Protein AF-A0A7R9MUU8-F1 (afdb_monomer_lite)

Radius of gyration: 15.74 Å; chains: 1; bounding box: 39×36×39 Å

InterPro domains:
  IPR001312 Hexokinase [PS51748] (1-94)
  IPR001312 Hexokinase [PTHR19443] (10-94)
  IPR019807 Hexokinase, binding site [PS00378] (13-38)
  IPR022672 Hexokinase, N-terminal [PF00349] (9-81)
  IPR043129 ATPase, nucleotide binding domain [SSF53067] (8-82)

Foldseek 3Di:
DDDPQPPPDQAEDEAADAADWDAPDFQWTAHCDDDPPDDDPPRHRDTVSVVVVVVQVVPPSHRYDYRGYDHPFVVQQVVVCVVPVPRDGGDDDD

Sequence (94 aa):
MTQRKVIQYRIPLGFTFSFPCKQEGLTSARLTQWTKGFKCSGVEGEDVVQLLRDAIDKRPDIDVDVMAIVNDTTGTLMSCALKNRECRVGLIIG

Organism: NCBI:txid334625

Secondary structure (DSSP, 8-state):
------TTSPEEEEEE--S-EEEEETTEEEE----TT---TTTTTSBHHHHHHHHHHT-TT--EEEEEEE-HHHHHHHHHHHH-TT--------

pLDDT: mean 91.57, std 12.51, range [39.38, 98.5]

Structure (mmCIF, N/CA/C/O backbone):
data_AF-A0A7R9MUU8-F1
#
_entry.id   AF-A0A7R9MUU8-F1
#
loop_
_atom_site.group_PDB
_atom_site.id
_atom_site.type_symbol
_atom_site.label_atom_id
_atom_site.label_alt_id
_atom_site.label_comp_id
_atom_site.label_asym_id
_atom_site.label_entity_id
_atom_site.label_seq_id
_atom_site.pdbx_PDB_ins_code
_atom_site.Cartn_x
_atom_site.Cartn_y
_atom_site.Cartn_z
_atom_site.occupancy
_atom_site.B_iso_or_equiv
_atom_site.auth_seq_id
_atom_site.auth_comp_id
_atom_site.auth_asym_id
_atom_site.auth_atom_id
_atom_site.pdbx_PDB_model_num
ATOM 1 N N . MET A 1 1 ? -16.194 24.092 -6.725 1.00 39.38 1 MET A N 1
ATOM 2 C CA . MET A 1 1 ? -15.380 22.861 -6.826 1.00 39.38 1 MET A CA 1
ATOM 3 C C . MET A 1 1 ? -16.328 21.695 -7.035 1.00 39.38 1 MET A C 1
ATOM 5 O O . MET A 1 1 ? -17.125 21.404 -6.154 1.00 39.38 1 MET A O 1
ATOM 9 N N . THR A 1 2 ? -16.339 21.112 -8.229 1.00 41.88 2 THR A N 1
ATOM 10 C CA . THR A 1 2 ? -17.301 20.072 -8.612 1.00 41.88 2 THR A C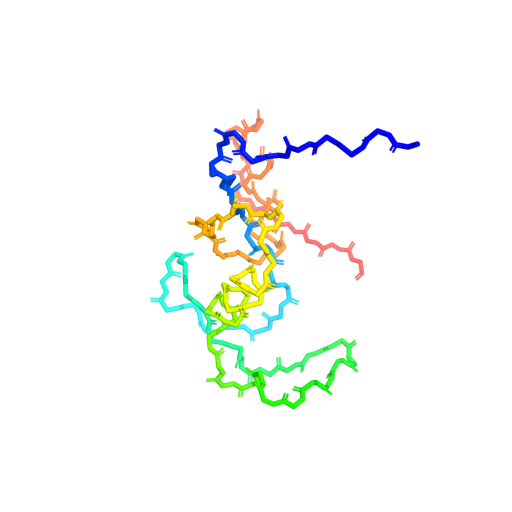A 1
ATOM 11 C C . THR A 1 2 ? -16.891 18.745 -7.975 1.00 41.88 2 THR A C 1
ATOM 13 O O . THR A 1 2 ? -15.910 18.138 -8.397 1.00 41.88 2 THR A O 1
ATOM 16 N N . GLN A 1 3 ? -17.615 18.314 -6.939 1.00 50.41 3 GLN A N 1
ATOM 17 C CA . GLN A 1 3 ? -17.503 16.977 -6.348 1.00 50.41 3 GLN A CA 1
ATOM 18 C C . GLN A 1 3 ? -17.875 15.941 -7.421 1.00 50.41 3 GLN A C 1
ATOM 20 O O . GLN A 1 3 ? -19.053 15.722 -7.706 1.00 50.41 3 GLN A O 1
ATOM 25 N N . ARG A 1 4 ? -16.878 15.341 -8.079 1.00 56.28 4 ARG A N 1
ATOM 26 C CA . ARG A 1 4 ? -17.103 14.202 -8.975 1.00 56.28 4 ARG A CA 1
ATOM 27 C C . ARG A 1 4 ? -17.420 12.995 -8.096 1.00 56.28 4 ARG A C 1
ATOM 29 O O . ARG A 1 4 ? -16.518 12.432 -7.490 1.00 56.28 4 ARG A O 1
ATOM 36 N N . LYS A 1 5 ? -18.701 12.628 -8.005 1.00 51.94 5 LYS A N 1
ATOM 37 C CA . LYS A 1 5 ? -19.147 11.380 -7.373 1.00 51.94 5 LYS A CA 1
ATOM 38 C C . LYS A 1 5 ? -18.464 10.207 -8.081 1.00 51.94 5 LYS A C 1
ATOM 40 O O . LYS A 1 5 ? -18.827 9.883 -9.205 1.00 51.94 5 LYS A O 1
ATOM 45 N N . VAL A 1 6 ? -17.494 9.575 -7.424 1.00 57.69 6 VAL A N 1
ATOM 46 C CA . VAL A 1 6 ? -16.791 8.377 -7.929 1.00 57.69 6 VAL A CA 1
ATOM 47 C C . VAL A 1 6 ? -17.628 7.096 -7.733 1.00 57.69 6 VAL A C 1
ATOM 49 O O . VAL A 1 6 ? -17.207 6.000 -8.070 1.00 57.69 6 VAL A O 1
ATOM 52 N N . ILE A 1 7 ? -18.863 7.246 -7.250 1.00 58.09 7 ILE A N 1
ATOM 53 C CA . ILE A 1 7 ? -19.771 6.199 -6.751 1.00 58.09 7 ILE A CA 1
ATOM 54 C C . ILE A 1 7 ? -20.371 5.311 -7.865 1.00 58.09 7 ILE A C 1
ATOM 56 O O . ILE A 1 7 ? -21.350 4.613 -7.635 1.00 58.09 7 ILE A O 1
ATOM 60 N N . GLN A 1 8 ? -19.865 5.361 -9.100 1.00 65.56 8 GLN A N 1
ATOM 61 C CA . GLN A 1 8 ? -20.449 4.581 -10.200 1.00 65.56 8 GLN A CA 1
ATOM 62 C C . GLN A 1 8 ? -19.781 3.208 -10.385 1.00 65.56 8 GLN A C 1
ATOM 64 O O . GLN A 1 8 ? -20.409 2.325 -10.961 1.00 65.56 8 GLN A O 1
ATOM 69 N N . TYR A 1 9 ? -18.555 3.006 -9.876 1.00 80.25 9 TYR A N 1
ATOM 70 C CA . TYR A 1 9 ? -17.813 1.744 -9.984 1.00 80.25 9 TYR A CA 1
ATOM 71 C C . TYR A 1 9 ? -16.856 1.550 -8.799 1.00 80.25 9 TYR A C 1
ATOM 73 O O . TYR A 1 9 ? -16.175 2.498 -8.406 1.00 80.25 9 TYR A O 1
ATOM 81 N N . ARG A 1 10 ? -16.749 0.311 -8.299 1.00 88.81 10 ARG A N 1
ATOM 82 C CA . ARG A 1 10 ? -15.768 -0.081 -7.278 1.00 88.81 10 ARG A CA 1
ATOM 83 C C . ARG A 1 10 ? -14.349 0.074 -7.819 1.00 88.81 10 ARG A C 1
ATOM 85 O O . ARG A 1 10 ? -13.988 -0.566 -8.807 1.00 88.81 10 ARG A O 1
ATOM 92 N N . ILE A 1 11 ? -13.550 0.938 -7.199 1.00 93.94 11 ILE A N 1
ATOM 93 C CA . ILE A 1 11 ? -12.216 1.297 -7.693 1.00 93.94 11 ILE A CA 1
ATOM 94 C C . ILE A 1 11 ? -11.186 0.272 -7.195 1.00 93.94 11 ILE A C 1
ATOM 96 O O . ILE A 1 11 ? -11.022 0.126 -5.983 1.00 93.94 11 ILE A O 1
ATOM 100 N N . PRO A 1 12 ? -10.439 -0.407 -8.082 1.00 95.31 12 PRO A N 1
ATOM 101 C CA . PRO A 1 12 ? -9.340 -1.268 -7.663 1.00 95.31 12 PRO A CA 1
ATOM 102 C C . PRO A 1 12 ? -8.135 -0.431 -7.206 1.00 95.31 12 PRO A C 1
ATOM 104 O O . PRO A 1 12 ? -7.664 0.447 -7.931 1.00 95.31 12 PRO A O 1
ATOM 107 N N . LEU A 1 13 ? -7.603 -0.730 -6.021 1.00 96.69 13 LEU A N 1
ATOM 108 C CA . LEU A 1 13 ? -6.449 -0.057 -5.425 1.00 96.69 13 LEU A CA 1
ATOM 109 C C . LEU A 1 13 ? -5.262 -1.016 -5.274 1.00 96.69 13 LEU A C 1
ATOM 111 O O . LEU A 1 13 ? -5.371 -2.075 -4.653 1.00 96.69 13 LEU A O 1
ATOM 115 N N . GLY A 1 14 ? -4.104 -0.605 -5.792 1.00 97.19 14 GLY A N 1
ATOM 116 C CA . GLY A 1 14 ? -2.808 -1.147 -5.389 1.00 97.19 14 GLY A CA 1
ATOM 117 C C . GLY A 1 14 ? -2.264 -0.350 -4.205 1.00 97.19 14 GLY A C 1
ATOM 118 O O . GLY A 1 14 ? -2.063 0.859 -4.315 1.00 97.19 14 GLY A O 1
ATOM 119 N N . PHE A 1 15 ? -2.041 -1.010 -3.074 1.00 97.69 15 PHE A N 1
ATOM 120 C CA . PHE A 1 15 ? -1.575 -0.382 -1.846 1.00 97.69 15 PHE A CA 1
ATOM 121 C C . PHE A 1 15 ? -0.056 -0.532 -1.708 1.00 97.69 15 PHE A C 1
ATOM 123 O O . PHE A 1 15 ? 0.446 -1.552 -1.240 1.00 97.69 15 PHE A O 1
ATOM 130 N N . THR A 1 16 ? 0.691 0.492 -2.122 1.00 97.50 16 THR A N 1
ATOM 131 C CA . THR A 1 16 ? 2.134 0.550 -1.861 1.00 97.50 16 THR A CA 1
ATOM 132 C C . THR A 1 16 ? 2.375 0.955 -0.411 1.00 97.50 16 THR A C 1
ATOM 134 O O . THR A 1 16 ? 2.135 2.105 -0.042 1.00 97.50 16 THR A O 1
ATOM 137 N N . PHE A 1 17 ? 2.867 0.029 0.408 1.00 96.69 17 PHE A N 1
ATOM 138 C CA . PHE A 1 17 ? 3.121 0.258 1.827 1.00 96.69 17 PHE A CA 1
ATOM 139 C C . PHE A 1 17 ? 4.597 0.000 2.158 1.00 96.69 17 PHE A C 1
ATOM 141 O O . PHE A 1 17 ? 5.019 -1.118 2.446 1.00 96.69 17 PHE A O 1
ATOM 148 N N . SER A 1 18 ? 5.405 1.061 2.077 1.00 94.06 18 SER A N 1
ATOM 149 C CA . SER A 1 18 ? 6.873 1.019 2.178 1.00 94.06 18 SER A CA 1
ATOM 150 C C . SER A 1 18 ? 7.400 0.943 3.613 1.00 94.06 18 SER A C 1
ATOM 152 O O . SER A 1 18 ? 8.217 1.773 4.034 1.00 94.06 18 SER A O 1
ATOM 154 N N . PHE A 1 19 ? 6.937 -0.057 4.354 1.00 94.94 19 PHE A N 1
ATOM 155 C CA . PHE A 1 19 ? 7.414 -0.399 5.689 1.00 94.94 19 PHE A CA 1
ATOM 156 C C . PHE A 1 19 ? 7.722 -1.897 5.769 1.00 94.94 19 PHE A C 1
ATOM 158 O O . PHE A 1 19 ? 7.151 -2.675 5.001 1.00 94.94 19 PHE A O 1
ATOM 165 N N . PRO A 1 20 ? 8.608 -2.330 6.682 1.00 95.31 20 PRO A N 1
ATOM 166 C CA . PRO A 1 20 ? 8.868 -3.748 6.891 1.00 95.31 20 PRO A CA 1
ATOM 167 C C . PRO A 1 20 ? 7.581 -4.494 7.255 1.00 95.31 20 PRO A C 1
ATOM 169 O O . PRO A 1 20 ? 7.023 -4.287 8.332 1.00 95.31 20 PRO A O 1
ATOM 172 N N . CYS A 1 21 ? 7.125 -5.372 6.364 1.00 97.06 21 CYS A N 1
ATOM 173 C CA . CYS A 1 21 ? 5.934 -6.187 6.571 1.00 97.06 21 CYS A CA 1
ATOM 174 C C . CYS A 1 21 ? 6.228 -7.658 6.299 1.00 97.06 21 CYS A C 1
ATOM 176 O O . CYS A 1 21 ? 7.018 -7.999 5.417 1.00 97.06 21 CYS A O 1
ATOM 178 N N . LYS A 1 22 ? 5.525 -8.534 7.011 1.00 97.75 22 LYS A N 1
ATOM 179 C CA . LYS A 1 22 ? 5.389 -9.937 6.639 1.00 97.75 22 LYS A CA 1
ATOM 180 C C . LYS A 1 22 ? 4.183 -10.060 5.712 1.00 97.75 22 LYS A C 1
ATOM 182 O O . LYS A 1 22 ? 3.047 -9.931 6.158 1.00 97.75 22 LYS A O 1
ATOM 187 N N . GLN A 1 23 ? 4.426 -10.276 4.423 1.00 97.00 23 GLN A N 1
ATOM 188 C CA . GLN A 1 23 ? 3.348 -10.481 3.458 1.00 97.00 23 GLN A CA 1
ATOM 189 C C . GLN A 1 23 ? 2.765 -11.892 3.622 1.00 97.00 23 GLN A C 1
ATOM 191 O O . GLN A 1 23 ? 3.480 -12.881 3.470 1.00 97.00 23 GLN A O 1
ATOM 196 N N . GLU A 1 24 ? 1.481 -11.974 3.969 1.00 97.38 24 GLU A N 1
ATOM 197 C CA . GLU A 1 24 ? 0.756 -13.231 4.233 1.00 97.38 24 GLU A CA 1
ATOM 198 C C . GLU A 1 24 ? -0.122 -13.631 3.031 1.00 97.38 24 GLU A C 1
ATOM 200 O O . GLU A 1 24 ? -0.463 -14.800 2.865 1.00 97.38 24 GLU A O 1
ATOM 205 N N . GLY A 1 25 ? -0.419 -12.683 2.135 1.00 96.94 25 GLY A N 1
ATOM 206 C CA . GLY A 1 25 ? -1.100 -12.922 0.866 1.00 96.94 25 GLY A CA 1
ATOM 207 C C . GLY A 1 25 ? -0.996 -11.732 -0.091 1.00 96.94 25 GLY A C 1
ATOM 208 O O . GLY A 1 25 ? -0.333 -10.733 0.190 1.00 96.94 25 GLY A O 1
ATOM 209 N N . LEU A 1 26 ? -1.673 -11.812 -1.242 1.00 96.94 26 LEU A N 1
ATOM 210 C CA . LEU A 1 26 ? -1.685 -10.708 -2.214 1.00 96.94 26 LEU A CA 1
ATOM 211 C C . LEU A 1 26 ? -2.331 -9.442 -1.631 1.00 96.94 26 LEU A C 1
ATOM 213 O O . LEU A 1 26 ? -1.865 -8.341 -1.896 1.00 96.94 26 LEU A O 1
ATOM 217 N N . THR A 1 27 ? -3.369 -9.605 -0.809 1.00 97.94 27 THR A N 1
ATOM 218 C CA . THR A 1 27 ? -4.119 -8.522 -0.153 1.00 97.94 27 THR A CA 1
ATOM 219 C C . THR A 1 27 ? -4.062 -8.636 1.372 1.00 97.94 27 THR A C 1
ATOM 221 O O . THR A 1 27 ? -5.066 -8.394 2.038 1.00 97.94 27 THR A O 1
ATOM 224 N N . SER A 1 28 ? -2.936 -9.094 1.921 1.00 98.12 28 SER A N 1
ATOM 225 C CA . SER A 1 28 ? -2.734 -9.213 3.368 1.00 98.12 28 SER A CA 1
ATOM 226 C C . SER A 1 28 ? -1.251 -9.093 3.695 1.00 98.12 28 SER A C 1
ATOM 228 O O . SER A 1 28 ? -0.418 -9.817 3.135 1.00 98.12 28 SER A O 1
ATOM 230 N N . ALA A 1 29 ? -0.911 -8.165 4.584 1.00 98.38 29 ALA A N 1
ATOM 231 C CA . ALA A 1 29 ? 0.444 -8.049 5.097 1.00 98.38 29 ALA A CA 1
ATOM 232 C C . ALA A 1 29 ? 0.445 -7.464 6.505 1.00 98.38 29 ALA A C 1
ATOM 234 O O . ALA A 1 29 ? -0.195 -6.452 6.780 1.00 98.38 29 ALA A O 1
ATOM 235 N N . ARG A 1 30 ? 1.223 -8.086 7.386 1.00 98.50 30 ARG A N 1
ATOM 236 C CA . ARG A 1 30 ? 1.357 -7.682 8.780 1.00 98.50 30 ARG A CA 1
ATOM 237 C C . ARG A 1 30 ? 2.532 -6.736 8.949 1.00 98.50 30 ARG A C 1
ATOM 239 O O . ARG A 1 30 ? 3.645 -7.098 8.562 1.00 98.50 30 ARG A O 1
ATOM 246 N N . LEU A 1 31 ? 2.318 -5.558 9.533 1.00 98.19 31 LEU A N 1
ATOM 247 C CA . LEU A 1 31 ? 3.426 -4.649 9.841 1.00 98.19 31 LEU A CA 1
ATOM 248 C C . LEU A 1 31 ? 4.326 -5.291 10.903 1.00 98.19 31 LEU A C 1
ATOM 250 O O . LEU A 1 31 ? 3.849 -5.672 11.967 1.00 98.19 31 LEU A O 1
ATOM 254 N N . THR A 1 32 ? 5.628 -5.379 10.642 1.00 97.75 32 THR A N 1
ATOM 255 C CA . THR A 1 32 ? 6.582 -5.919 11.621 1.00 97.75 32 THR A CA 1
ATOM 256 C C . THR A 1 32 ? 7.023 -4.840 12.603 1.00 97.75 32 THR A C 1
ATOM 258 O O . THR A 1 32 ? 7.007 -5.056 13.807 1.00 97.75 32 THR A O 1
ATOM 261 N N . GLN A 1 33 ? 7.432 -3.685 12.080 1.00 97.12 33 GLN A N 1
ATOM 262 C CA . GLN A 1 33 ? 7.867 -2.535 12.868 1.00 97.12 33 GLN A CA 1
ATOM 263 C C . GLN A 1 33 ? 7.785 -1.266 12.027 1.00 97.12 33 GLN A C 1
ATOM 265 O O . GLN A 1 33 ? 8.039 -1.291 10.816 1.00 97.12 33 GLN A O 1
ATOM 270 N N . TRP A 1 34 ? 7.501 -0.141 12.668 1.00 97.31 34 TRP A N 1
ATOM 271 C CA . TRP A 1 34 ? 7.660 1.154 12.035 1.00 97.31 34 TRP A CA 1
ATOM 272 C C . TRP A 1 34 ? 9.135 1.490 11.814 1.00 97.31 34 TRP A C 1
ATOM 274 O O . TRP A 1 34 ? 10.033 1.104 12.557 1.00 97.31 34 TRP A O 1
ATOM 284 N N . THR A 1 35 ? 9.388 2.245 10.752 1.00 94.50 35 THR A N 1
ATOM 285 C CA . THR A 1 35 ? 10.709 2.792 10.419 1.00 94.50 35 THR A CA 1
ATOM 286 C C . THR A 1 35 ? 10.542 4.256 10.023 1.00 94.50 35 THR A C 1
ATOM 288 O O . THR A 1 35 ? 9.442 4.804 10.124 1.00 94.50 35 THR A O 1
ATOM 291 N N . LYS A 1 36 ? 11.618 4.913 9.569 1.00 90.94 36 LYS A N 1
ATOM 292 C CA . LYS A 1 36 ? 11.557 6.286 9.028 1.00 90.94 36 LYS A CA 1
ATOM 293 C C . LYS A 1 36 ? 11.008 7.313 10.038 1.00 90.94 36 LYS A C 1
ATOM 295 O O . LYS A 1 36 ? 10.397 8.300 9.647 1.00 90.94 36 LYS A O 1
ATOM 300 N N . GLY A 1 37 ? 11.192 7.062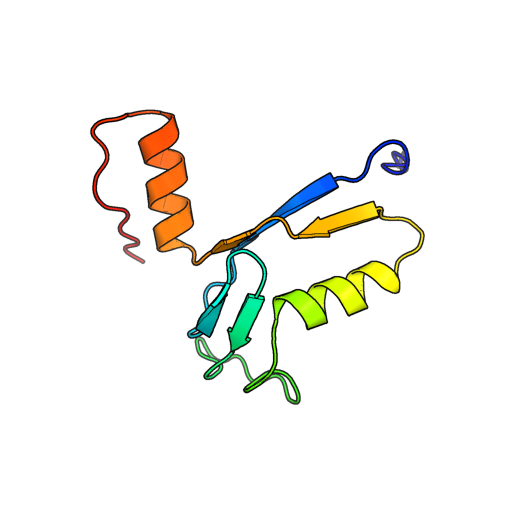 11.337 1.00 94.12 37 GLY A N 1
ATOM 301 C CA . GLY A 1 37 ? 10.710 7.927 12.421 1.00 94.12 37 GLY A CA 1
ATOM 302 C C . GLY A 1 37 ? 9.207 7.836 12.720 1.00 94.12 37 GLY A C 1
ATOM 303 O O . GLY A 1 37 ? 8.729 8.566 13.585 1.00 94.12 37 GLY A O 1
ATOM 304 N N . PHE A 1 38 ? 8.459 6.951 12.054 1.00 96.00 38 PHE A N 1
ATOM 305 C CA . PHE A 1 38 ? 7.049 6.715 12.369 1.00 96.00 38 PHE A CA 1
ATOM 306 C C . PHE A 1 38 ? 6.903 5.909 13.661 1.00 96.00 38 PHE A C 1
ATOM 308 O O . PHE A 1 38 ? 7.729 5.052 13.972 1.00 96.00 38 PHE A O 1
ATOM 315 N N . LYS A 1 39 ? 5.835 6.187 14.414 1.00 94.00 39 LYS A N 1
ATOM 316 C CA . LYS A 1 39 ? 5.473 5.441 15.623 1.00 94.00 39 LYS A CA 1
ATOM 317 C C . LYS A 1 39 ? 3.978 5.582 15.904 1.00 94.00 39 LYS A C 1
ATOM 319 O O . LYS A 1 39 ? 3.562 6.399 16.722 1.00 94.00 39 LYS A O 1
ATOM 324 N N . CYS A 1 40 ? 3.164 4.804 15.200 1.00 95.50 40 CYS A N 1
ATOM 325 C CA . CYS A 1 40 ? 1.717 4.763 15.411 1.00 95.50 40 CYS A CA 1
ATOM 326 C C . CYS A 1 40 ? 1.353 3.517 16.225 1.00 95.50 40 CYS A C 1
ATOM 328 O O . CYS A 1 40 ? 1.660 2.396 15.816 1.00 95.50 40 CYS A O 1
ATOM 330 N N . SER A 1 41 ? 0.710 3.707 17.377 1.00 96.62 41 SER A N 1
ATOM 331 C CA . SER A 1 41 ? 0.251 2.599 18.219 1.00 96.62 41 SER A CA 1
ATOM 332 C C . SER A 1 41 ? -0.889 1.822 17.560 1.00 96.62 41 SER A C 1
ATOM 334 O O . SER A 1 41 ? -1.720 2.418 16.878 1.00 96.62 41 SER A O 1
ATOM 336 N N . GLY A 1 42 ? -0.957 0.514 17.820 1.00 96.31 42 GLY A N 1
ATOM 337 C CA . GLY A 1 42 ? -2.042 -0.349 17.335 1.00 96.31 42 GLY A CA 1
ATOM 338 C C . GLY A 1 42 ? -1.942 -0.736 15.857 1.00 96.31 42 GLY A C 1
ATOM 339 O O . GLY A 1 42 ? -2.962 -1.032 15.250 1.00 96.31 42 GLY A O 1
ATOM 340 N N . VAL A 1 43 ? -0.740 -0.690 15.268 1.00 97.75 43 VAL A N 1
ATOM 341 C CA . VAL A 1 43 ? -0.508 -1.102 13.869 1.00 97.75 43 VAL A CA 1
ATOM 342 C C . VAL A 1 43 ? 0.584 -2.165 13.753 1.00 97.75 43 VAL A C 1
ATOM 344 O O . VAL A 1 43 ? 0.471 -3.069 12.933 1.00 97.75 43 VAL A O 1
ATOM 347 N N . GLU A 1 44 ? 1.652 -2.083 14.555 1.00 98.06 44 GLU A N 1
ATOM 348 C CA . GLU A 1 44 ? 2.677 -3.136 14.581 1.00 98.06 44 GLU A CA 1
ATO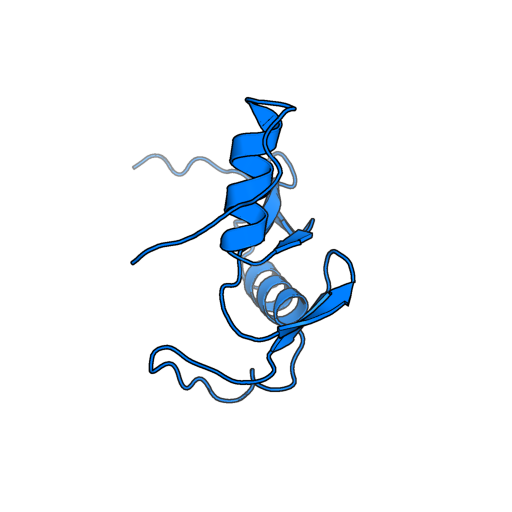M 349 C C . GLU A 1 44 ? 2.053 -4.454 15.042 1.00 98.06 44 GLU A C 1
ATOM 351 O O . GLU A 1 44 ? 1.362 -4.497 16.057 1.00 98.06 44 GLU A O 1
ATOM 356 N N . GLY A 1 45 ? 2.285 -5.522 14.283 1.00 97.94 45 GLY A N 1
ATOM 357 C CA . GLY A 1 45 ? 1.644 -6.814 14.490 1.00 97.94 45 GLY A CA 1
ATOM 358 C C . GLY A 1 45 ? 0.268 -6.961 13.837 1.00 97.94 45 GLY A C 1
ATOM 359 O O . GLY A 1 45 ? -0.247 -8.073 13.848 1.00 97.94 45 GLY A O 1
ATOM 360 N N . GLU A 1 46 ? -0.297 -5.929 13.206 1.00 98.44 46 GLU A N 1
ATOM 361 C CA . GLU A 1 46 ? -1.629 -5.969 12.580 1.00 98.44 46 GLU A CA 1
ATOM 362 C C . GLU A 1 46 ? -1.570 -6.022 11.046 1.00 98.44 46 GLU A C 1
ATOM 364 O O . GLU A 1 46 ? -0.577 -5.613 10.434 1.00 98.44 46 GLU A O 1
ATOM 369 N N . ASP A 1 47 ? -2.639 -6.530 10.415 1.00 98.44 47 ASP A N 1
ATOM 370 C CA . ASP A 1 47 ? -2.780 -6.536 8.952 1.00 98.44 47 ASP A CA 1
ATOM 371 C C . ASP A 1 47 ? -3.161 -5.142 8.442 1.00 98.44 47 ASP A C 1
ATOM 373 O O . ASP A 1 47 ? -4.288 -4.667 8.609 1.00 98.44 47 ASP A O 1
ATOM 377 N N . VAL A 1 48 ? -2.217 -4.485 7.772 1.00 98.25 48 VAL A N 1
ATOM 378 C CA . VAL A 1 48 ? -2.390 -3.105 7.309 1.00 98.25 48 VAL A CA 1
ATOM 379 C C . VAL A 1 48 ? -3.403 -2.981 6.175 1.00 98.25 48 VAL A C 1
ATOM 381 O O . VAL A 1 48 ? -3.973 -1.905 5.987 1.00 98.25 48 VAL A O 1
ATOM 384 N N . VAL A 1 49 ? -3.663 -4.060 5.428 1.00 98.19 49 VAL A N 1
ATOM 385 C CA . VAL A 1 49 ? -4.707 -4.059 4.396 1.00 98.19 49 VAL A CA 1
ATOM 386 C C . VAL A 1 49 ? -6.080 -4.033 5.050 1.00 98.19 49 VAL A C 1
ATOM 388 O O . VAL A 1 49 ? -6.944 -3.274 4.610 1.00 98.19 49 VAL A O 1
ATOM 391 N N . GLN A 1 50 ? -6.273 -4.811 6.118 1.00 98.19 50 GLN A N 1
ATOM 392 C CA . GLN A 1 50 ? -7.532 -4.805 6.857 1.00 98.19 50 GLN A CA 1
ATOM 393 C C . GLN A 1 50 ? -7.766 -3.450 7.529 1.00 98.19 50 GLN A C 1
ATOM 395 O O . GLN A 1 50 ? -8.841 -2.881 7.376 1.00 98.19 50 GLN A O 1
ATOM 400 N N . LEU A 1 51 ? -6.737 -2.872 8.157 1.00 98.06 51 LEU A N 1
ATOM 401 C CA . LEU A 1 51 ? -6.829 -1.531 8.745 1.00 98.06 51 LEU A CA 1
ATOM 402 C C . LEU A 1 51 ? -7.218 -0.461 7.712 1.00 98.06 51 LEU A C 1
ATOM 404 O O . LEU A 1 51 ? -8.000 0.442 8.017 1.00 98.06 51 LEU A O 1
ATOM 408 N N . LEU A 1 52 ? -6.697 -0.554 6.482 1.00 97.56 52 LEU A N 1
ATOM 409 C CA . LEU A 1 52 ? -7.082 0.350 5.399 1.00 97.56 52 LEU A CA 1
ATOM 410 C C . LEU A 1 52 ? -8.532 0.118 4.947 1.00 97.56 52 LEU A C 1
ATOM 412 O O . LEU A 1 52 ? -9.252 1.093 4.743 1.00 97.56 52 LEU A O 1
ATOM 416 N N . ARG A 1 53 ? -8.979 -1.139 4.823 1.00 96.75 53 ARG A N 1
ATOM 417 C CA . ARG A 1 53 ? -10.380 -1.474 4.499 1.00 96.75 53 ARG A CA 1
ATOM 418 C C . ARG A 1 53 ? -11.342 -0.924 5.550 1.00 96.75 53 ARG A C 1
ATOM 420 O O . ARG A 1 53 ? -12.256 -0.191 5.193 1.00 96.75 53 ARG A O 1
ATOM 427 N N . ASP A 1 54 ? -11.055 -1.136 6.831 1.00 96.75 54 ASP A N 1
ATOM 428 C CA . ASP A 1 54 ? -11.864 -0.612 7.938 1.00 96.75 54 ASP A CA 1
ATOM 429 C C . ASP A 1 54 ? -11.935 0.927 7.935 1.00 96.75 54 ASP A C 1
ATOM 431 O O . ASP A 1 54 ? -12.913 1.525 8.391 1.00 96.75 54 ASP A O 1
ATOM 435 N N . ALA A 1 55 ? -10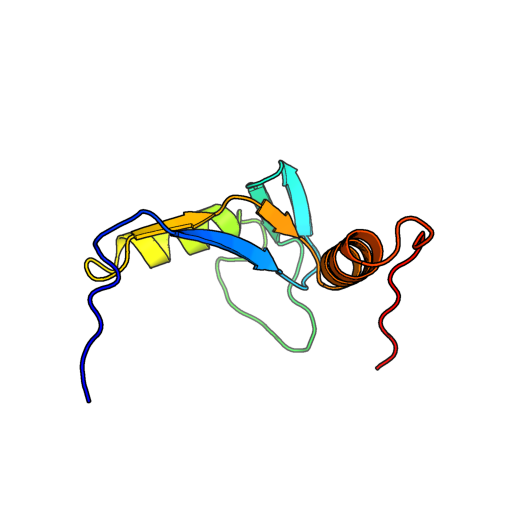.882 1.603 7.460 1.00 95.62 55 ALA A N 1
ATOM 436 C CA . ALA A 1 55 ? -10.867 3.055 7.295 1.00 95.62 55 ALA A CA 1
ATOM 437 C C . ALA A 1 55 ? -11.677 3.520 6.071 1.00 95.62 55 ALA A C 1
ATOM 439 O O . ALA A 1 55 ? -12.322 4.568 6.139 1.00 95.62 55 ALA A O 1
ATOM 440 N N . ILE A 1 56 ? -11.661 2.749 4.978 1.00 94.50 56 ILE A N 1
ATOM 441 C CA . ILE A 1 56 ? -12.460 2.991 3.769 1.00 94.50 56 ILE A CA 1
ATOM 442 C C . ILE A 1 56 ? -13.951 2.791 4.062 1.00 94.50 56 ILE A C 1
ATOM 444 O O . ILE A 1 56 ? -14.745 3.658 3.714 1.00 94.50 56 ILE A O 1
ATOM 448 N N . ASP A 1 57 ? -14.331 1.736 4.785 1.00 93.12 57 ASP A N 1
ATOM 449 C CA . ASP A 1 57 ? -15.733 1.424 5.112 1.00 93.12 57 ASP A CA 1
ATOM 450 C C . ASP A 1 57 ? -16.412 2.521 5.953 1.00 93.12 57 ASP A C 1
ATOM 452 O O . ASP A 1 57 ? -17.631 2.692 5.927 1.00 93.12 57 ASP A O 1
ATOM 456 N N . LYS A 1 58 ? -15.626 3.335 6.670 1.00 95.75 58 LYS A N 1
ATOM 457 C CA . LYS A 1 58 ? -16.112 4.512 7.415 1.00 95.75 58 LYS A CA 1
ATOM 458 C C . LYS A 1 58 ? -16.448 5.706 6.511 1.00 95.75 58 LYS A C 1
ATOM 460 O O . LYS A 1 58 ? -16.938 6.722 7.007 1.00 95.75 58 LYS A O 1
ATOM 465 N N . ARG A 1 59 ? -16.160 5.630 5.210 1.00 92.38 59 ARG A N 1
ATOM 466 C CA . ARG A 1 59 ? -16.332 6.709 4.231 1.00 92.38 59 ARG A CA 1
ATOM 467 C C . ARG A 1 59 ? -17.404 6.327 3.201 1.00 92.38 59 ARG A C 1
ATOM 469 O O . ARG A 1 59 ? -17.097 5.671 2.214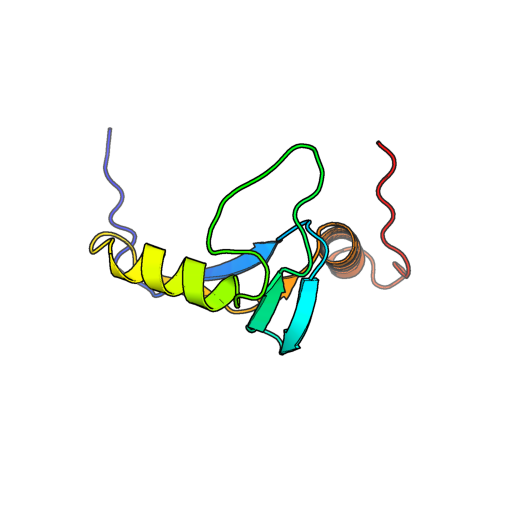 1.00 92.38 59 ARG A O 1
ATOM 476 N N . PRO A 1 60 ? -18.663 6.776 3.373 1.00 87.31 60 PRO A N 1
ATOM 477 C CA . PRO A 1 60 ? -19.766 6.408 2.476 1.00 87.31 60 PRO A CA 1
ATOM 478 C C . PRO A 1 60 ? -19.669 7.053 1.082 1.00 87.31 60 PRO A C 1
ATOM 480 O O . PRO A 1 60 ? -20.472 6.761 0.200 1.00 87.31 60 PRO A O 1
ATOM 483 N N . ASP A 1 61 ? -18.729 7.978 0.888 1.00 89.62 61 ASP A N 1
ATOM 484 C CA . ASP A 1 61 ? -18.487 8.690 -0.363 1.00 89.62 61 ASP A CA 1
ATOM 485 C C . ASP A 1 61 ? -17.517 7.967 -1.315 1.00 89.62 61 ASP A C 1
ATOM 487 O O . ASP A 1 61 ? -17.345 8.418 -2.452 1.00 89.62 61 ASP A O 1
ATOM 491 N N . ILE A 1 62 ? -16.904 6.861 -0.879 1.00 89.19 62 ILE A N 1
ATOM 492 C CA . ILE A 1 62 ? -15.920 6.095 -1.652 1.00 89.19 62 ILE A CA 1
ATOM 493 C C . ILE A 1 62 ? -16.298 4.610 -1.722 1.00 89.19 62 ILE A C 1
ATOM 495 O O . ILE A 1 62 ? -16.788 4.039 -0.756 1.00 89.19 62 ILE A O 1
ATOM 499 N N . ASP A 1 63 ? -16.036 3.983 -2.868 1.00 90.69 63 ASP A N 1
ATOM 500 C CA . ASP A 1 63 ? -16.149 2.534 -3.062 1.00 90.69 63 ASP A CA 1
ATOM 501 C C . ASP A 1 63 ? -14.834 2.032 -3.672 1.00 90.69 63 ASP A C 1
ATOM 503 O O . ASP A 1 63 ? -14.544 2.263 -4.848 1.00 90.69 63 ASP A O 1
ATOM 507 N N . VAL A 1 64 ? -13.981 1.436 -2.836 1.00 94.12 64 VAL A N 1
ATOM 508 C CA . VAL A 1 64 ? -12.606 1.043 -3.176 1.00 94.12 64 VAL A CA 1
ATOM 509 C C . VAL A 1 64 ? -12.354 -0.374 -2.673 1.00 94.12 64 VAL A C 1
ATOM 511 O O . VAL A 1 64 ? -12.745 -0.717 -1.560 1.00 94.12 64 VAL A O 1
ATOM 514 N N . ASP A 1 65 ? -11.660 -1.191 -3.465 1.00 93.62 65 ASP A N 1
ATOM 515 C CA . ASP A 1 65 ? -11.168 -2.497 -3.023 1.00 93.62 65 ASP A CA 1
ATOM 516 C C . ASP A 1 65 ? -9.653 -2.601 -3.175 1.00 93.62 65 ASP A C 1
ATOM 518 O O . ASP A 1 65 ? -9.091 -2.279 -4.223 1.00 93.62 65 ASP A O 1
ATOM 522 N N . VAL A 1 66 ? -8.985 -3.089 -2.133 1.00 97.25 66 VAL A N 1
ATOM 523 C CA . VAL A 1 66 ? -7.540 -3.325 -2.160 1.00 97.25 66 VAL A CA 1
ATOM 524 C C . VAL A 1 66 ? -7.281 -4.644 -2.878 1.00 97.25 66 VAL A C 1
ATOM 526 O O . VAL A 1 66 ? -7.585 -5.714 -2.352 1.00 97.25 66 VAL A O 1
ATOM 529 N N . MET A 1 67 ? -6.700 -4.555 -4.074 1.00 97.19 67 MET A N 1
ATOM 530 C CA . MET A 1 67 ? -6.414 -5.696 -4.954 1.00 97.19 67 MET A CA 1
ATOM 531 C C . MET A 1 67 ? -5.015 -6.270 -4.766 1.00 97.19 67 MET A C 1
ATOM 533 O O . MET A 1 67 ? -4.783 -7.437 -5.071 1.00 97.19 67 MET A O 1
ATOM 537 N N . ALA A 1 68 ? -4.082 -5.464 -4.264 1.00 97.69 68 ALA A N 1
ATOM 538 C CA . ALA A 1 68 ? -2.742 -5.918 -3.934 1.00 97.69 68 ALA A CA 1
ATOM 539 C C . ALA A 1 68 ? -2.097 -4.995 -2.902 1.00 97.69 68 ALA A C 1
ATOM 541 O O . ALA A 1 68 ? -2.320 -3.785 -2.936 1.00 97.69 68 ALA A O 1
ATOM 542 N N . ILE A 1 69 ? -1.248 -5.556 -2.046 1.00 97.94 69 ILE A N 1
ATOM 543 C CA . ILE A 1 69 ? -0.254 -4.816 -1.270 1.00 97.94 69 ILE A CA 1
ATOM 544 C C . ILE A 1 69 ? 1.141 -5.102 -1.822 1.00 97.94 69 ILE A C 1
ATOM 546 O O . ILE A 1 69 ? 1.485 -6.248 -2.117 1.00 97.94 69 ILE A O 1
ATOM 550 N N . VAL A 1 70 ? 1.937 -4.049 -1.993 1.00 96.56 70 VAL A N 1
ATOM 551 C CA . VAL A 1 70 ? 3.303 -4.132 -2.525 1.00 96.56 70 VAL A CA 1
ATOM 552 C C . VAL A 1 70 ? 4.231 -3.177 -1.778 1.00 96.56 70 VAL A C 1
ATOM 554 O O . VAL A 1 70 ? 3.785 -2.194 -1.190 1.00 96.56 70 VAL A O 1
ATOM 557 N N . ASN A 1 71 ? 5.538 -3.430 -1.821 1.00 92.94 71 ASN A N 1
ATOM 558 C CA . ASN A 1 71 ? 6.530 -2.418 -1.451 1.00 92.94 71 ASN A CA 1
ATOM 559 C C . ASN A 1 71 ? 6.853 -1.514 -2.658 1.00 92.94 71 ASN A C 1
ATOM 561 O O . ASN A 1 71 ? 6.563 -1.853 -3.810 1.00 92.94 71 ASN A O 1
ATOM 565 N N . ASP A 1 72 ? 7.473 -0.367 -2.392 1.00 92.56 72 ASP A N 1
ATOM 566 C CA . ASP A 1 72 ? 7.894 0.605 -3.411 1.00 92.56 72 ASP A CA 1
ATOM 567 C C . ASP A 1 72 ? 8.829 0.023 -4.476 1.00 92.56 72 ASP A C 1
ATOM 569 O O . ASP A 1 72 ? 8.659 0.296 -5.664 1.00 92.56 72 ASP A O 1
ATOM 573 N N . THR A 1 73 ? 9.797 -0.794 -4.079 1.00 92.44 73 THR A N 1
ATOM 574 C CA . THR A 1 73 ? 10.791 -1.378 -4.983 1.00 92.44 73 THR A CA 1
ATOM 575 C C . THR A 1 73 ? 10.145 -2.400 -5.927 1.00 92.44 73 THR A C 1
ATOM 577 O O . THR A 1 73 ? 10.424 -2.402 -7.128 1.00 92.44 73 THR A O 1
ATOM 580 N N . THR A 1 74 ? 9.194 -3.200 -5.435 1.00 94.06 74 THR A N 1
ATOM 581 C CA . THR A 1 74 ? 8.352 -4.084 -6.254 1.00 94.06 74 THR A CA 1
ATOM 582 C C . THR A 1 74 ? 7.473 -3.280 -7.208 1.00 94.06 74 THR A C 1
ATOM 584 O O . THR A 1 74 ? 7.439 -3.588 -8.398 1.00 94.06 74 THR A O 1
ATOM 587 N N . GLY A 1 75 ? 6.818 -2.217 -6.730 1.00 94.12 75 GLY A N 1
ATOM 588 C CA . GLY A 1 75 ? 6.042 -1.318 -7.591 1.00 94.12 75 GLY A CA 1
ATOM 589 C C . GLY A 1 75 ? 6.895 -0.672 -8.691 1.00 94.12 75 GLY A C 1
ATOM 590 O O . GLY A 1 75 ? 6.473 -0.586 -9.845 1.00 94.12 75 GLY A O 1
ATOM 591 N N . THR A 1 76 ? 8.132 -0.298 -8.360 1.00 94.88 76 THR A N 1
ATOM 592 C CA . THR A 1 76 ? 9.117 0.258 -9.299 1.00 94.88 76 THR A CA 1
ATOM 593 C C . THR A 1 76 ? 9.481 -0.750 -10.384 1.00 94.88 76 THR A C 1
ATOM 595 O O . THR A 1 76 ? 9.402 -0.427 -11.570 1.00 94.88 76 THR A O 1
ATOM 598 N N . LEU A 1 77 ? 9.808 -1.989 -9.999 1.00 96.62 77 LEU A N 1
ATOM 599 C CA . LEU A 1 77 ? 10.071 -3.072 -10.947 1.00 96.62 77 LEU A CA 1
ATOM 600 C C . LEU A 1 77 ? 8.871 -3.305 -11.872 1.00 96.62 77 LEU A C 1
ATOM 602 O O . LEU A 1 77 ? 9.041 -3.330 -13.087 1.00 96.62 77 LEU A O 1
ATOM 606 N N . MET A 1 78 ? 7.663 -3.441 -11.319 1.00 95.19 78 MET A N 1
ATOM 607 C CA . MET A 1 78 ? 6.455 -3.720 -12.104 1.00 95.19 78 MET A CA 1
ATOM 608 C C . MET A 1 78 ? 6.141 -2.604 -13.105 1.00 95.19 78 MET A C 1
ATOM 610 O O . MET A 1 78 ? 5.810 -2.887 -14.255 1.00 95.19 78 MET A O 1
ATOM 614 N N . SER A 1 79 ? 6.291 -1.341 -12.698 1.00 94.56 79 SER A N 1
ATOM 615 C CA . SER A 1 79 ? 6.077 -0.182 -13.572 1.00 94.56 79 SER A CA 1
ATOM 616 C C . SER A 1 79 ? 7.053 -0.162 -14.756 1.00 94.56 79 SER A C 1
ATOM 618 O O . SER A 1 79 ? 6.654 0.073 -15.900 1.00 94.56 79 SER A O 1
ATOM 620 N N . CYS A 1 80 ? 8.329 -0.474 -14.509 1.00 94.50 80 CYS A N 1
ATOM 621 C CA . CYS A 1 80 ? 9.336 -0.586 -15.562 1.00 94.50 80 CYS A CA 1
ATOM 622 C C . CYS A 1 80 ? 9.098 -1.809 -16.459 1.00 94.50 80 CYS A C 1
ATOM 624 O O . CYS A 1 80 ? 9.134 -1.682 -17.683 1.00 94.50 80 CYS A O 1
ATOM 626 N N . ALA A 1 81 ? 8.801 -2.969 -15.868 1.00 95.94 81 ALA A N 1
ATOM 627 C CA . ALA A 1 81 ? 8.547 -4.221 -16.580 1.00 95.94 81 ALA A CA 1
ATOM 628 C C . ALA A 1 81 ? 7.307 -4.156 -17.485 1.00 95.94 81 ALA A C 1
ATOM 630 O O . ALA A 1 81 ? 7.284 -4.781 -18.545 1.00 95.94 81 ALA A O 1
ATOM 631 N N . LEU A 1 82 ? 6.304 -3.351 -17.111 1.00 94.69 82 LEU A N 1
ATOM 632 C CA . LEU A 1 82 ? 5.130 -3.089 -17.945 1.00 94.69 82 LEU A CA 1
ATOM 633 C C . LEU A 1 82 ? 5.508 -2.434 -19.284 1.00 94.69 82 LEU A C 1
ATOM 635 O O . LEU A 1 82 ? 4.895 -2.731 -20.307 1.00 94.69 82 LEU A O 1
ATOM 639 N N . LYS A 1 83 ? 6.515 -1.552 -19.284 1.00 95.50 83 LYS A N 1
ATOM 640 C CA . LYS A 1 83 ? 6.978 -0.833 -20.483 1.00 95.50 83 LYS A CA 1
ATOM 641 C C . LYS A 1 83 ? 8.087 -1.573 -21.225 1.00 95.50 83 LYS A C 1
ATOM 643 O O . LYS A 1 83 ? 8.122 -1.552 -22.450 1.00 95.50 83 LYS A O 1
ATOM 648 N N . ASN A 1 84 ? 8.998 -2.203 -20.490 1.00 95.81 84 ASN A N 1
ATOM 649 C CA . ASN A 1 84 ? 10.128 -2.941 -21.031 1.00 95.81 84 ASN A CA 1
ATOM 650 C C . ASN A 1 84 ? 10.175 -4.338 -20.413 1.00 95.81 84 ASN A C 1
ATOM 652 O O . ASN A 1 84 ? 10.578 -4.502 -19.261 1.00 95.81 84 ASN A O 1
ATOM 656 N N . ARG A 1 85 ? 9.837 -5.349 -21.219 1.00 94.81 85 ARG A N 1
ATOM 657 C CA . ARG A 1 85 ? 9.834 -6.750 -20.786 1.00 94.81 85 ARG A CA 1
ATOM 658 C C . ARG A 1 85 ? 11.207 -7.277 -20.384 1.00 94.81 85 ARG A C 1
ATOM 660 O O . ARG A 1 85 ? 11.232 -8.310 -19.735 1.00 94.81 85 ARG A O 1
ATOM 667 N N . GLU A 1 86 ? 12.305 -6.581 -20.690 1.00 97.25 86 GLU A N 1
ATOM 668 C CA . GLU A 1 86 ? 13.667 -6.928 -20.258 1.00 97.25 86 GLU A CA 1
ATOM 669 C C . GLU A 1 86 ? 14.049 -6.360 -18.884 1.00 97.25 86 GLU A C 1
ATOM 671 O O . GLU A 1 86 ? 15.132 -6.640 -18.377 1.00 97.25 86 GLU A O 1
ATOM 676 N N . CYS A 1 87 ? 13.169 -5.596 -18.228 1.00 96.75 87 CYS A N 1
ATOM 677 C CA . CYS A 1 87 ? 13.409 -5.163 -16.855 1.00 96.75 87 CYS A CA 1
ATOM 678 C C . CYS A 1 87 ? 13.409 -6.375 -15.902 1.00 96.75 87 CYS A C 1
ATOM 680 O O . CYS A 1 87 ? 12.500 -7.208 -15.933 1.00 96.75 87 CYS A O 1
ATOM 682 N N . ARG A 1 88 ? 14.449 -6.492 -15.067 1.00 95.69 88 ARG A N 1
ATOM 683 C CA . ARG A 1 88 ? 14.632 -7.612 -14.120 1.00 95.69 88 ARG A CA 1
ATOM 684 C C . ARG A 1 88 ? 14.760 -7.167 -12.665 1.00 95.69 88 ARG A C 1
ATOM 686 O O . ARG A 1 88 ? 14.500 -7.963 -11.772 1.00 95.69 88 ARG A O 1
ATOM 693 N N . VAL A 1 89 ? 15.164 -5.920 -12.424 1.00 96.12 89 VAL A N 1
ATOM 694 C CA . VAL A 1 89 ? 15.449 -5.389 -11.085 1.00 96.12 89 VAL A CA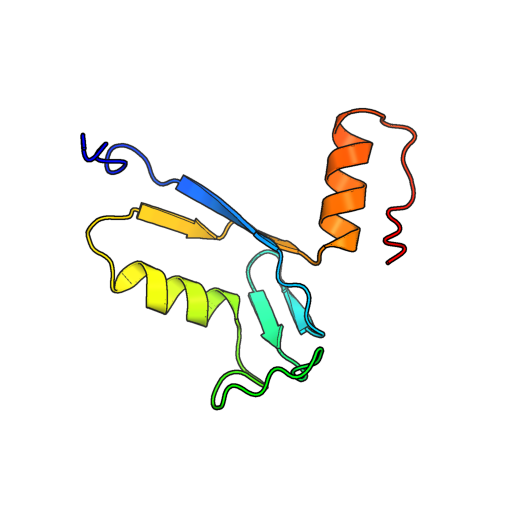 1
ATOM 695 C C . VAL A 1 89 ? 14.863 -3.986 -10.956 1.00 96.12 89 VAL A C 1
ATOM 697 O O . VAL A 1 89 ? 15.037 -3.155 -11.846 1.00 96.12 89 VAL A O 1
ATOM 700 N N . GLY A 1 90 ? 14.168 -3.735 -9.846 1.00 94.62 90 GLY A N 1
ATOM 701 C CA . GLY A 1 90 ? 13.831 -2.395 -9.375 1.00 94.62 90 GLY A CA 1
ATOM 702 C C . GLY A 1 90 ? 14.815 -1.998 -8.280 1.00 94.62 90 GLY A C 1
ATOM 703 O O . GLY A 1 90 ? 15.122 -2.815 -7.415 1.00 94.62 90 GLY A O 1
ATOM 704 N N . LEU A 1 91 ? 15.325 -0.771 -8.327 1.00 94.62 91 LEU A N 1
ATOM 705 C CA . LEU A 1 91 ? 16.257 -0.240 -7.337 1.00 94.62 91 LEU A CA 1
ATOM 706 C C . LEU A 1 91 ? 15.864 1.199 -7.015 1.00 94.62 91 LEU A C 1
ATOM 708 O O . LEU A 1 91 ? 15.689 2.010 -7.924 1.00 94.62 91 LEU A O 1
ATOM 712 N N . ILE A 1 92 ? 15.749 1.502 -5.726 1.00 90.38 92 ILE A N 1
ATOM 713 C CA . ILE A 1 92 ? 15.577 2.862 -5.220 1.00 90.38 92 ILE A CA 1
ATOM 714 C C . ILE A 1 92 ? 16.922 3.322 -4.653 1.00 90.38 92 ILE A C 1
ATOM 716 O O . ILE A 1 92 ? 17.498 2.640 -3.809 1.00 90.38 92 ILE A O 1
ATOM 720 N N . ILE A 1 93 ? 17.418 4.466 -5.129 1.00 91.12 93 ILE A N 1
ATOM 721 C CA . ILE A 1 93 ? 18.608 5.146 -4.602 1.00 91.12 93 ILE A CA 1
ATOM 722 C C . ILE A 1 93 ? 18.159 6.541 -4.177 1.00 91.12 93 ILE A C 1
ATOM 724 O O . ILE A 1 93 ? 17.766 7.341 -5.027 1.00 91.12 93 ILE A O 1
ATOM 728 N N . GLY A 1 94 ? 18.188 6.813 -2.876 1.00 81.44 94 GLY A N 1
ATOM 729 C CA . GLY A 1 94 ? 17.755 8.071 -2.274 1.00 81.44 94 GLY A CA 1
ATOM 730 C C . GLY A 1 94 ? 17.991 8.092 -0.777 1.00 81.44 94 GLY A C 1
ATOM 731 O O . GLY A 1 94 ? 18.550 7.098 -0.259 1.00 81.44 94 GLY A O 1
#